Protein AF-A0A2V7PUV4-F1 (afdb_monomer_lite)

Radius of gyration: 13.84 Å; chains: 1; bounding box: 28×26×33 Å

Sequence (69 aa):
MPLSRARLRDRGYNQSERLARALGRRWQRPVVDLLVRTRDTAAQTALTPEARLANVAGAFALRTGDCGL

pLDDT: mean 90.29, std 10.99, range [47.75, 98.44]

Structure (mmCIF, N/CA/C/O backbone):
data_AF-A0A2V7PUV4-F1
#
_entry.id   AF-A0A2V7PUV4-F1
#
loop_
_atom_site.group_PDB
_atom_site.id
_atom_site.type_symbol
_atom_site.label_atom_id
_atom_site.label_alt_id
_atom_site.label_comp_id
_atom_site.label_asym_id
_atom_site.label_entity_id
_atom_site.label_seq_id
_atom_site.pdbx_PDB_ins_code
_atom_site.Cartn_x
_atom_site.Cartn_y
_atom_site.Cartn_z
_atom_site.oc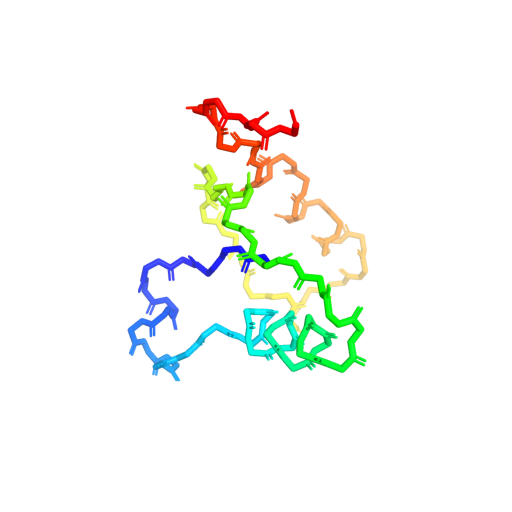cupancy
_atom_site.B_iso_or_equiv
_atom_site.auth_seq_id
_atom_site.auth_comp_id
_atom_site.auth_asym_id
_atom_site.auth_atom_id
_atom_site.pdbx_PDB_model_num
ATOM 1 N N . MET A 1 1 ? -2.651 -1.490 1.788 1.00 85.94 1 MET A N 1
ATOM 2 C CA . MET A 1 1 ? -2.262 -0.720 0.591 1.00 85.94 1 MET A CA 1
ATOM 3 C C . MET A 1 1 ? -3.497 -0.382 -0.225 1.00 85.94 1 MET A C 1
ATOM 5 O O . MET A 1 1 ? -4.260 -1.294 -0.534 1.00 85.94 1 MET A O 1
ATOM 9 N N . PRO A 1 2 ? -3.729 0.892 -0.567 1.00 88.81 2 PRO A N 1
ATOM 10 C CA . PRO A 1 2 ? -4.842 1.279 -1.428 1.00 88.81 2 PRO A CA 1
ATOM 11 C C . PRO A 1 2 ? -4.696 0.709 -2.848 1.00 88.81 2 PRO A C 1
ATOM 13 O O . PRO A 1 2 ? -3.654 0.859 -3.506 1.00 88.81 2 PRO A O 1
ATOM 16 N N . LEU A 1 3 ? -5.748 0.053 -3.338 1.00 89.88 3 LEU A N 1
ATOM 17 C CA . LEU A 1 3 ? -5.869 -0.309 -4.750 1.00 89.88 3 LEU A CA 1
ATOM 18 C C . LEU A 1 3 ? -6.230 0.924 -5.585 1.00 89.88 3 LEU A C 1
ATOM 20 O O . LEU A 1 3 ? -6.838 1.868 -5.084 1.00 89.88 3 LEU A O 1
ATOM 24 N N . SER A 1 4 ? -5.860 0.912 -6.868 1.00 86.19 4 SER A N 1
ATOM 25 C CA . SER A 1 4 ? -6.429 1.873 -7.813 1.00 86.19 4 SER A CA 1
ATOM 26 C C . SER A 1 4 ? -7.919 1.588 -7.996 1.00 86.19 4 SER A C 1
ATOM 28 O O . SER A 1 4 ? -8.363 0.443 -7.861 1.00 86.19 4 SER A O 1
ATOM 30 N N . ARG A 1 5 ? -8.701 2.618 -8.334 1.00 86.94 5 ARG A N 1
ATOM 31 C CA . ARG A 1 5 ? -10.154 2.477 -8.534 1.00 86.94 5 ARG A CA 1
ATOM 32 C C . ARG A 1 5 ? -10.483 1.421 -9.593 1.00 86.94 5 ARG A C 1
ATOM 34 O O . ARG A 1 5 ? -11.391 0.625 -9.392 1.00 86.94 5 ARG A O 1
ATOM 41 N N . ALA A 1 6 ? -9.718 1.383 -10.686 1.00 88.25 6 ALA A N 1
ATOM 42 C CA . ALA A 1 6 ? -9.880 0.384 -11.740 1.00 88.25 6 ALA A CA 1
ATOM 43 C C . ALA A 1 6 ? -9.670 -1.046 -11.219 1.00 88.25 6 ALA A C 1
ATOM 45 O O . ALA A 1 6 ? -10.530 -1.896 -11.416 1.00 88.25 6 ALA A O 1
ATOM 46 N N . ARG A 1 7 ? -8.582 -1.291 -10.475 1.00 88.31 7 ARG A N 1
ATOM 47 C CA . ARG A 1 7 ? -8.298 -2.621 -9.911 1.00 88.31 7 ARG A CA 1
ATOM 48 C C . ARG A 1 7 ? -9.300 -3.044 -8.850 1.00 88.31 7 ARG A C 1
ATOM 50 O O . ARG A 1 7 ? -9.581 -4.230 -8.734 1.00 88.31 7 ARG A O 1
ATOM 57 N N . LEU A 1 8 ? -9.811 -2.102 -8.057 1.00 90.12 8 LEU A N 1
ATOM 58 C CA . LEU A 1 8 ? -10.840 -2.414 -7.071 1.00 90.12 8 LEU A CA 1
ATOM 59 C C . LEU A 1 8 ? -12.139 -2.862 -7.750 1.00 90.12 8 LEU A C 1
ATOM 61 O O . LEU A 1 8 ? -12.742 -3.821 -7.284 1.00 90.12 8 LEU A O 1
ATOM 65 N N . ARG A 1 9 ? -12.535 -2.215 -8.854 1.00 91.69 9 ARG A N 1
ATOM 66 C CA . ARG A 1 9 ? -13.708 -2.627 -9.641 1.00 91.69 9 ARG A CA 1
ATOM 67 C C . ARG A 1 9 ? -13.524 -3.996 -10.287 1.00 91.69 9 ARG A C 1
ATOM 69 O O . ARG A 1 9 ? -14.411 -4.824 -10.173 1.00 91.69 9 ARG A O 1
ATOM 76 N N . ASP A 1 10 ? -12.377 -4.222 -10.920 1.00 91.38 10 ASP A N 1
ATOM 77 C CA . ASP A 1 10 ? -12.061 -5.480 -11.606 1.00 91.38 10 ASP A CA 1
ATOM 78 C C . ASP A 1 10 ? -12.005 -6.667 -10.633 1.00 91.38 10 ASP A C 1
ATOM 80 O O . ASP A 1 10 ? -12.645 -7.696 -10.824 1.00 91.38 10 ASP A O 1
ATOM 84 N N . ARG A 1 11 ? -11.280 -6.498 -9.523 1.00 91.88 11 ARG A N 1
ATOM 85 C CA . ARG A 1 11 ? -11.051 -7.578 -8.562 1.00 91.88 11 ARG A CA 1
ATOM 86 C C . ARG A 1 11 ? -12.164 -7.728 -7.525 1.00 91.88 11 ARG A C 1
ATOM 88 O O . ARG A 1 11 ? -12.242 -8.770 -6.883 1.00 91.88 11 ARG A O 1
ATOM 95 N N . GLY A 1 12 ? -12.958 -6.685 -7.286 1.00 94.25 12 GLY A N 1
ATOM 96 C CA . GLY A 1 12 ? -14.060 -6.658 -6.315 1.00 94.25 12 GLY A CA 1
ATOM 97 C C . GLY A 1 12 ? -13.650 -6.571 -4.837 1.00 94.25 12 GLY A C 1
ATOM 98 O O . GLY A 1 12 ? -14.513 -6.460 -3.971 1.00 94.25 12 GLY A O 1
ATOM 99 N N . TYR A 1 13 ? -12.353 -6.620 -4.505 1.00 92.56 13 TYR A N 1
ATOM 100 C CA . TYR A 1 13 ? -11.871 -6.517 -3.121 1.00 92.56 13 TYR A CA 1
ATOM 101 C C . TYR A 1 13 ? -10.427 -6.013 -3.014 1.00 92.56 13 TYR A C 1
ATOM 103 O O . TYR A 1 13 ? -9.604 -6.204 -3.915 1.00 92.56 13 TYR A O 1
ATOM 111 N N . ASN A 1 14 ? -10.088 -5.445 -1.851 1.00 92.50 14 ASN A N 1
ATOM 112 C CA . ASN A 1 14 ? -8.720 -5.100 -1.467 1.00 92.50 14 ASN A CA 1
ATOM 113 C C . ASN A 1 14 ? -8.103 -6.192 -0.574 1.00 92.50 14 ASN A C 1
ATOM 115 O O . ASN A 1 14 ? -8.534 -6.423 0.555 1.00 92.50 14 ASN A O 1
ATOM 119 N N . GLN A 1 15 ? -7.066 -6.872 -1.074 1.00 92.06 15 GLN A N 1
ATOM 120 C CA . GLN A 1 15 ? -6.410 -7.984 -0.371 1.00 92.06 15 GLN A CA 1
ATOM 121 C C . GLN A 1 15 ? -5.789 -7.518 0.948 1.00 92.06 15 GLN A C 1
ATOM 123 O O . GLN A 1 15 ? -5.955 -8.174 1.974 1.00 92.06 15 GLN A O 1
ATOM 128 N N . SER A 1 16 ? -5.089 -6.378 0.926 1.00 93.62 16 SER A N 1
ATOM 129 C CA . SER A 1 16 ? -4.437 -5.837 2.119 1.00 93.62 16 SER A CA 1
ATOM 130 C C . SER A 1 16 ? -5.453 -5.470 3.193 1.00 93.62 16 SER A C 1
ATOM 132 O O . SER A 1 16 ? -5.191 -5.692 4.368 1.00 93.62 16 SER A O 1
ATOM 134 N N . GLU A 1 17 ? -6.605 -4.927 2.799 1.00 94.38 17 GLU A N 1
ATOM 135 C CA . GLU A 1 17 ? -7.679 -4.595 3.735 1.00 94.38 17 GLU A CA 1
ATOM 136 C C . GLU A 1 17 ? -8.259 -5.856 4.386 1.00 94.38 17 GLU A C 1
ATOM 138 O O . GLU A 1 17 ? -8.416 -5.907 5.603 1.00 94.38 17 GLU A O 1
ATOM 143 N N . ARG A 1 18 ? -8.516 -6.914 3.604 1.00 96.00 18 ARG A N 1
ATOM 144 C CA . ARG A 1 18 ? -9.010 -8.191 4.145 1.00 96.00 18 ARG A CA 1
ATOM 145 C C . ARG A 1 18 ? -8.047 -8.790 5.169 1.00 96.00 18 ARG A C 1
ATOM 147 O O . ARG A 1 18 ? -8.494 -9.227 6.229 1.00 96.00 18 ARG A O 1
ATOM 154 N N . LEU A 1 19 ? -6.747 -8.779 4.865 1.00 96.69 19 LEU A N 1
ATOM 155 C CA . LEU A 1 19 ? -5.706 -9.225 5.793 1.00 96.69 19 LEU A CA 1
ATOM 156 C C . LEU A 1 19 ? -5.678 -8.353 7.052 1.00 96.69 19 LEU A C 1
ATOM 158 O O . LEU A 1 19 ? -5.731 -8.886 8.157 1.00 96.69 19 LEU A O 1
ATOM 162 N N . ALA A 1 20 ? -5.677 -7.025 6.896 1.00 96.62 20 ALA A N 1
ATOM 163 C CA . ALA A 1 20 ? -5.682 -6.094 8.020 1.00 96.62 20 ALA A CA 1
ATOM 164 C C . ALA A 1 20 ? -6.900 -6.306 8.930 1.00 96.62 20 ALA A C 1
ATOM 166 O O . ALA A 1 20 ? -6.738 -6.402 10.140 1.00 96.62 20 ALA A O 1
ATOM 167 N N . ARG A 1 21 ? -8.108 -6.472 8.373 1.00 96.31 21 ARG A N 1
ATOM 168 C CA . ARG A 1 21 ? -9.331 -6.754 9.148 1.00 96.31 21 ARG A CA 1
ATOM 169 C C . ARG A 1 21 ? -9.272 -8.096 9.875 1.00 96.31 21 ARG A C 1
ATOM 171 O O . ARG A 1 21 ? -9.740 -8.186 11.006 1.00 96.31 21 ARG A O 1
ATOM 178 N N . ALA A 1 22 ? -8.713 -9.137 9.257 1.00 98.00 22 ALA A N 1
ATOM 179 C CA . ALA A 1 22 ? -8.545 -10.432 9.915 1.00 98.00 22 ALA A CA 1
ATOM 180 C C . ALA A 1 22 ? -7.575 -10.343 11.105 1.00 98.00 22 ALA A C 1
ATOM 182 O O . ALA A 1 22 ? -7.905 -10.799 12.200 1.00 98.00 22 ALA A O 1
ATOM 183 N N . LEU A 1 23 ? -6.425 -9.695 10.906 1.00 97.94 23 LEU A N 1
ATOM 184 C CA . LEU A 1 23 ? -5.421 -9.485 11.949 1.00 97.94 23 LEU A CA 1
ATOM 185 C C . LEU A 1 23 ? -5.929 -8.554 13.058 1.00 97.94 23 LEU A C 1
ATOM 187 O O . LEU A 1 23 ? -5.790 -8.871 14.234 1.00 97.94 23 LEU A O 1
ATOM 191 N N . GLY A 1 24 ? -6.596 -7.455 12.697 1.00 97.88 24 GLY A N 1
ATOM 192 C CA . GLY A 1 24 ? -7.188 -6.502 13.636 1.00 97.88 24 GLY A CA 1
ATOM 193 C C . GLY A 1 24 ? -8.216 -7.157 14.554 1.00 97.88 24 GLY A C 1
ATOM 194 O O . GLY A 1 24 ? -8.174 -6.947 15.762 1.00 97.88 24 GLY A O 1
ATOM 195 N N . ARG A 1 25 ? -9.066 -8.050 14.024 1.00 98.00 25 ARG A N 1
ATOM 196 C CA . ARG A 1 25 ? -9.963 -8.871 14.857 1.00 98.00 25 ARG A CA 1
ATOM 197 C C . ARG A 1 25 ? -9.192 -9.801 15.794 1.00 98.00 25 ARG A C 1
ATOM 199 O O . ARG A 1 25 ? -9.518 -9.873 16.972 1.00 98.00 25 ARG A O 1
ATOM 206 N N . ARG A 1 26 ? -8.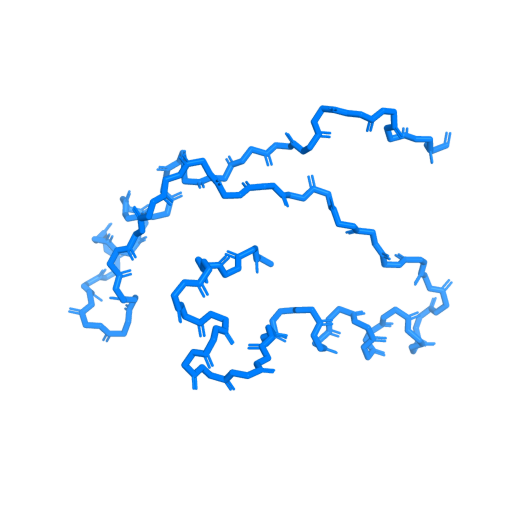169 -10.501 15.290 1.00 98.44 26 ARG A N 1
ATOM 207 C CA . ARG A 1 26 ? -7.384 -11.472 16.076 1.00 98.44 26 ARG A CA 1
ATOM 208 C C . ARG A 1 26 ? -6.581 -10.828 17.210 1.00 98.44 26 ARG A C 1
ATOM 210 O O . ARG A 1 26 ? -6.354 -11.487 18.226 1.00 98.44 26 ARG A O 1
ATOM 217 N N . TRP A 1 27 ? -6.139 -9.588 17.018 1.00 98.25 27 TRP A N 1
ATOM 218 C CA . TRP A 1 27 ? -5.319 -8.828 17.966 1.00 98.25 27 TRP A CA 1
ATOM 219 C C . TRP A 1 27 ? -6.075 -7.717 18.696 1.00 98.25 27 TRP A C 1
ATOM 221 O O . TRP A 1 27 ? -5.458 -6.989 19.468 1.00 98.25 27 TRP A O 1
ATOM 231 N N . GLN A 1 28 ? -7.380 -7.577 18.450 1.00 97.50 28 GLN A N 1
ATOM 232 C CA . GLN A 1 28 ? -8.225 -6.522 19.021 1.00 97.50 28 GLN A CA 1
ATOM 233 C C . GLN A 1 28 ? -7.652 -5.114 18.783 1.00 97.50 28 GLN A C 1
ATOM 235 O O . GLN A 1 28 ? -7.585 -4.282 19.685 1.00 97.50 28 GLN A O 1
ATOM 240 N N . ARG A 1 29 ? -7.209 -4.849 17.549 1.00 97.50 29 ARG A N 1
ATOM 241 C CA . ARG A 1 29 ? -6.676 -3.545 17.134 1.00 97.50 29 ARG A CA 1
ATOM 242 C C . ARG A 1 29 ? -7.571 -2.900 16.075 1.00 97.50 29 ARG A C 1
ATOM 244 O O . ARG A 1 29 ? -8.024 -3.606 15.167 1.00 97.50 29 ARG A O 1
ATOM 251 N N . PRO A 1 30 ? -7.813 -1.578 16.159 1.00 95.62 30 PRO A N 1
ATOM 252 C CA . PRO A 1 30 ? -8.566 -0.866 15.138 1.00 95.62 30 PRO A CA 1
ATOM 253 C C . PRO A 1 30 ? -7.826 -0.917 13.799 1.00 95.62 30 PRO A C 1
ATOM 255 O O . PRO A 1 30 ? -6.598 -0.868 13.738 1.00 95.62 30 PRO A O 1
ATOM 258 N N . VAL A 1 31 ? -8.594 -1.012 12.716 1.00 95.38 31 VAL A N 1
ATOM 259 C CA . VAL A 1 31 ? -8.080 -0.943 11.345 1.00 95.38 31 VAL A CA 1
ATOM 260 C C . VAL A 1 31 ? -8.581 0.353 10.739 1.00 95.38 31 VAL A C 1
ATOM 262 O O . VAL A 1 31 ? -9.789 0.552 10.631 1.00 95.38 31 VAL A O 1
ATOM 265 N N . VAL A 1 32 ? -7.645 1.216 10.354 1.00 93.44 32 VAL A N 1
ATOM 266 C CA . VAL A 1 32 ? -7.922 2.551 9.815 1.00 93.44 32 VAL A CA 1
ATOM 267 C C . VAL A 1 32 ? -7.327 2.710 8.420 1.00 93.44 32 VAL A C 1
ATOM 269 O O . VAL A 1 32 ? -6.270 2.153 8.105 1.00 93.44 32 VAL A O 1
ATOM 272 N N . ASP A 1 33 ? -7.989 3.504 7.580 1.00 91.31 33 ASP A N 1
ATOM 273 C CA . ASP A 1 33 ? -7.548 3.795 6.214 1.00 91.31 33 ASP A CA 1
ATOM 274 C C . ASP A 1 33 ? -6.506 4.919 6.184 1.00 91.31 33 ASP A C 1
ATOM 276 O O . ASP A 1 33 ? -6.759 6.029 5.713 1.00 91.31 33 ASP A O 1
ATOM 280 N N . LEU A 1 34 ? -5.305 4.608 6.672 1.00 93.06 34 LEU A N 1
ATOM 281 C CA . LEU A 1 34 ? -4.225 5.580 6.867 1.00 93.06 34 LEU A CA 1
ATOM 282 C C . LEU A 1 34 ? -3.553 6.050 5.570 1.00 93.06 34 LE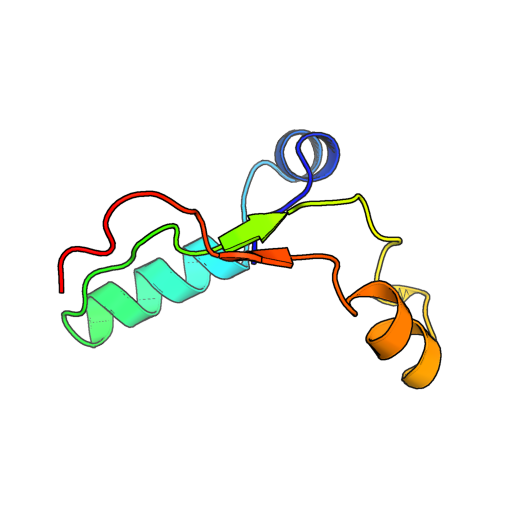U A C 1
ATOM 284 O O . LEU A 1 34 ? -2.985 7.136 5.518 1.00 93.06 34 LEU A O 1
ATOM 288 N N . LEU A 1 35 ? -3.572 5.227 4.523 1.00 93.56 35 LEU A N 1
ATOM 289 C CA . LEU A 1 35 ? -2.852 5.504 3.283 1.00 93.56 35 LEU A CA 1
ATOM 290 C C . LEU A 1 35 ? -3.810 5.899 2.165 1.00 93.56 35 LEU A C 1
ATOM 292 O O . LEU A 1 35 ? -4.881 5.312 2.001 1.00 93.56 35 LEU A O 1
ATOM 296 N N . VAL A 1 36 ? -3.360 6.825 1.326 1.00 93.06 36 VAL A N 1
ATOM 297 C CA . VAL A 1 36 ? -3.956 7.134 0.026 1.00 93.06 36 VAL A CA 1
ATOM 298 C C . VAL A 1 36 ? -2.961 6.813 -1.081 1.00 93.06 36 VAL A C 1
ATOM 300 O O . VAL A 1 36 ? -1.748 6.896 -0.896 1.00 93.06 36 VAL A O 1
ATOM 303 N N . ARG A 1 37 ? -3.473 6.409 -2.242 1.00 92.69 37 ARG A N 1
ATOM 304 C CA . ARG A 1 37 ? -2.668 6.251 -3.455 1.00 92.69 37 ARG A CA 1
ATOM 305 C C . ARG A 1 37 ? -2.644 7.586 -4.189 1.00 92.69 37 ARG A C 1
ATOM 307 O O . ARG A 1 37 ? -3.705 8.096 -4.531 1.00 92.69 37 ARG A O 1
ATOM 314 N N . THR A 1 38 ? -1.451 8.112 -4.438 1.00 92.62 38 THR A N 1
ATOM 315 C CA . THR A 1 38 ? -1.241 9.405 -5.109 1.00 92.62 38 THR A CA 1
ATOM 316 C C . THR A 1 38 ? -1.089 9.258 -6.620 1.00 92.62 38 THR A C 1
ATOM 318 O O . THR A 1 38 ? -1.419 10.177 -7.361 1.00 92.62 38 THR A O 1
ATOM 321 N N . ARG A 1 39 ? -0.634 8.089 -7.090 1.00 91.81 39 ARG A N 1
ATOM 322 C CA . ARG A 1 39 ? -0.517 7.759 -8.517 1.00 91.81 39 ARG A CA 1
ATOM 323 C C . ARG A 1 39 ? -0.760 6.280 -8.802 1.00 91.81 39 ARG A C 1
ATOM 325 O O . ARG A 1 39 ? -0.572 5.406 -7.945 1.00 91.81 39 ARG A O 1
ATOM 332 N N . ASP A 1 40 ? -1.145 5.987 -10.036 1.00 90.56 40 ASP A N 1
ATOM 333 C CA . ASP A 1 40 ? -1.227 4.613 -10.514 1.00 90.56 40 ASP A CA 1
ATOM 334 C C . ASP A 1 40 ? 0.167 4.007 -10.722 1.00 90.56 40 ASP A C 1
ATOM 336 O O . ASP A 1 40 ? 1.159 4.691 -10.976 1.00 90.56 40 ASP A O 1
ATOM 340 N N . THR A 1 41 ? 0.245 2.691 -10.532 1.00 91.56 41 THR A N 1
ATOM 341 C CA . THR A 1 41 ? 1.487 1.914 -10.612 1.00 91.56 41 THR A CA 1
ATOM 342 C C . THR A 1 41 ? 1.244 0.673 -11.452 1.00 91.56 41 THR A C 1
ATOM 344 O O . THR A 1 41 ? 0.158 0.086 -11.373 1.00 91.56 41 THR A O 1
ATOM 347 N N . ALA A 1 42 ? 2.240 0.220 -12.213 1.00 90.38 42 ALA A N 1
ATOM 348 C CA . ALA A 1 42 ? 2.139 -1.002 -13.010 1.00 90.38 42 ALA A CA 1
ATOM 349 C C . ALA A 1 42 ? 1.899 -2.239 -12.121 1.00 90.38 42 ALA A C 1
ATOM 351 O O . ALA A 1 42 ? 2.125 -2.202 -10.903 1.00 90.38 42 ALA A O 1
ATOM 352 N N . ALA A 1 43 ? 1.395 -3.327 -12.710 1.00 89.31 43 ALA A N 1
ATOM 353 C CA . ALA A 1 43 ? 1.214 -4.583 -11.988 1.00 89.31 43 ALA A CA 1
ATOM 354 C C . ALA A 1 43 ? 2.578 -5.118 -11.530 1.00 89.31 43 ALA A C 1
ATOM 356 O O . ALA A 1 43 ? 3.516 -5.215 -12.309 1.00 89.31 43 ALA A O 1
ATOM 357 N N . GLN A 1 44 ? 2.683 -5.453 -10.246 1.00 90.31 44 GLN A N 1
ATOM 358 C CA . GLN A 1 44 ? 3.947 -5.830 -9.607 1.00 90.31 44 GLN A CA 1
ATOM 359 C C . GLN A 1 44 ? 4.460 -7.216 -10.024 1.00 90.31 44 GLN A C 1
ATOM 361 O O . GLN A 1 44 ? 5.646 -7.486 -9.895 1.00 90.31 44 GLN A O 1
ATOM 366 N N . THR A 1 45 ? 3.578 -8.096 -10.501 1.00 88.94 45 THR A N 1
ATOM 367 C CA . THR A 1 45 ? 3.890 -9.493 -10.840 1.00 88.94 45 THR A CA 1
ATOM 368 C C . THR A 1 45 ? 4.766 -9.645 -12.080 1.00 88.94 45 THR A C 1
ATOM 370 O O . THR A 1 45 ? 5.430 -10.662 -12.209 1.00 88.94 45 THR A O 1
ATOM 373 N N . ALA A 1 46 ? 4.780 -8.647 -12.967 1.00 91.38 46 ALA A N 1
ATOM 374 C CA . ALA A 1 46 ? 5.561 -8.658 -14.204 1.00 91.38 46 ALA A CA 1
ATOM 375 C C . ALA A 1 46 ? 6.897 -7.894 -14.094 1.00 91.38 46 ALA A C 1
ATOM 377 O O . ALA A 1 46 ? 7.595 -7.736 -15.089 1.00 91.38 46 ALA A O 1
ATOM 378 N N . LEU A 1 47 ? 7.233 -7.365 -12.913 1.00 94.12 47 LEU A N 1
ATOM 379 C CA . LEU A 1 47 ? 8.389 -6.489 -12.707 1.00 94.12 47 LEU A CA 1
ATOM 380 C C . LEU A 1 47 ? 9.542 -7.225 -12.016 1.00 94.12 47 LEU A C 1
ATOM 382 O O . LEU A 1 47 ? 9.313 -8.027 -11.106 1.00 94.12 47 LEU A O 1
ATOM 386 N N . THR A 1 48 ? 10.779 -6.878 -12.384 1.00 97.12 48 THR A N 1
ATOM 387 C CA . THR A 1 48 ? 11.985 -7.285 -11.642 1.00 97.12 48 THR A CA 1
ATOM 388 C C . THR A 1 48 ? 11.983 -6.685 -10.230 1.00 97.12 48 THR A C 1
ATOM 390 O O . THR A 1 48 ? 11.294 -5.687 -9.995 1.00 97.12 48 THR A O 1
ATOM 393 N N . PRO A 1 49 ? 12.738 -7.240 -9.268 1.00 95.56 49 PRO A N 1
ATOM 394 C CA . PRO A 1 49 ? 12.793 -6.713 -7.903 1.00 95.56 49 PRO A CA 1
ATOM 395 C C . PRO A 1 49 ? 13.092 -5.206 -7.818 1.00 95.56 49 PRO A C 1
ATOM 397 O O . PRO A 1 49 ? 12.404 -4.478 -7.102 1.00 95.56 49 PRO A O 1
ATOM 400 N N . GLU A 1 50 ? 14.042 -4.708 -8.606 1.00 96.62 50 GLU A N 1
ATOM 401 C CA . GLU A 1 50 ? 14.438 -3.295 -8.639 1.00 96.62 50 GLU A CA 1
ATOM 402 C C . GLU A 1 50 ? 13.302 -2.431 -9.198 1.00 96.62 50 GLU A C 1
ATOM 404 O O . GLU A 1 50 ? 12.926 -1.406 -8.622 1.00 96.62 50 GLU A O 1
ATOM 409 N N . ALA A 1 51 ? 12.676 -2.892 -10.285 1.00 96.56 51 ALA A N 1
ATOM 410 C CA . ALA A 1 51 ? 11.535 -2.219 -10.890 1.00 96.56 51 ALA A CA 1
ATOM 411 C C . ALA A 1 51 ? 10.320 -2.206 -9.952 1.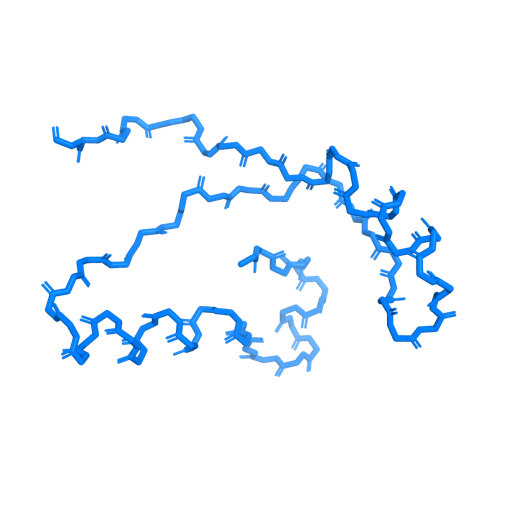00 96.56 51 ALA A C 1
ATOM 413 O O . ALA A 1 51 ? 9.561 -1.237 -9.931 1.00 96.56 51 ALA A O 1
ATOM 414 N N . ARG A 1 52 ? 10.131 -3.245 -9.130 1.00 95.75 52 ARG A N 1
ATOM 415 C CA . ARG A 1 52 ? 9.065 -3.302 -8.120 1.00 95.75 52 ARG A CA 1
ATOM 416 C C . ARG A 1 52 ? 9.224 -2.213 -7.067 1.00 95.75 52 ARG A C 1
ATOM 418 O O . ARG A 1 52 ? 8.222 -1.564 -6.746 1.00 95.75 52 ARG A O 1
ATOM 425 N N . LEU A 1 53 ? 10.450 -2.002 -6.582 1.00 94.62 53 LEU A N 1
ATOM 426 C CA . LEU A 1 53 ? 10.785 -0.948 -5.621 1.00 94.62 53 LEU A CA 1
ATOM 427 C C . LEU A 1 53 ? 10.535 0.439 -6.219 1.00 94.62 53 LEU A C 1
ATOM 429 O O . LEU A 1 53 ? 9.776 1.224 -5.649 1.00 94.62 53 LEU A O 1
ATOM 433 N N . ALA A 1 54 ? 11.073 0.708 -7.412 1.00 95.12 54 ALA A N 1
ATOM 434 C CA . ALA A 1 54 ? 10.848 1.973 -8.113 1.00 95.12 54 ALA A CA 1
ATOM 435 C C . ALA A 1 54 ? 9.354 2.222 -8.394 1.00 95.12 54 ALA A C 1
ATOM 437 O O . ALA A 1 54 ? 8.840 3.329 -8.229 1.00 95.12 54 ALA A O 1
ATOM 438 N N . ASN A 1 55 ? 8.612 1.172 -8.756 1.00 94.94 55 ASN A N 1
ATOM 439 C CA . ASN A 1 55 ? 7.192 1.271 -9.067 1.00 94.94 55 ASN A CA 1
ATOM 440 C C . ASN A 1 55 ? 6.347 1.685 -7.848 1.00 94.94 55 ASN A C 1
ATOM 442 O O . ASN A 1 55 ? 5.379 2.419 -8.032 1.00 94.94 55 ASN A O 1
ATOM 446 N N . VAL A 1 56 ? 6.694 1.274 -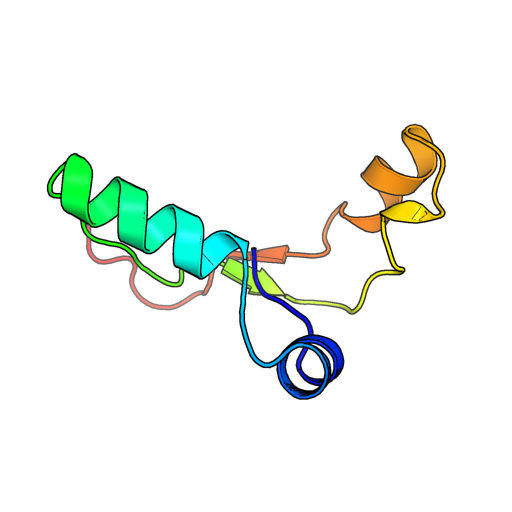6.619 1.00 93.88 56 VAL A N 1
ATOM 447 C CA . VAL A 1 56 ? 5.973 1.710 -5.399 1.00 93.88 56 VAL A CA 1
ATOM 448 C C . VAL A 1 56 ? 6.511 2.995 -4.774 1.00 93.88 56 VAL A C 1
ATOM 450 O O . VAL A 1 56 ? 5.786 3.622 -3.999 1.00 93.88 56 VAL A O 1
ATOM 453 N N . ALA A 1 57 ? 7.744 3.396 -5.089 1.00 95.00 57 ALA A N 1
ATOM 454 C CA . ALA A 1 57 ? 8.367 4.579 -4.507 1.00 95.00 57 ALA A CA 1
ATOM 455 C C . ALA A 1 57 ? 7.500 5.831 -4.740 1.00 95.00 57 ALA A C 1
ATOM 457 O O . ALA A 1 57 ? 7.098 6.136 -5.869 1.00 95.00 57 ALA A O 1
ATOM 458 N N . GLY A 1 58 ? 7.142 6.519 -3.651 1.00 93.62 58 GLY A N 1
ATOM 459 C CA . GLY A 1 58 ? 6.296 7.719 -3.679 1.00 93.62 58 GLY A CA 1
ATOM 460 C C . GLY A 1 58 ? 4.860 7.509 -4.187 1.00 93.62 58 GLY A C 1
ATOM 461 O O . GLY A 1 58 ? 4.158 8.484 -4.438 1.00 93.62 58 GLY A O 1
ATOM 462 N N . ALA A 1 59 ? 4.398 6.265 -4.370 1.00 94.88 59 ALA A N 1
ATOM 463 C CA . ALA A 1 59 ? 3.056 5.987 -4.894 1.00 94.88 59 ALA A CA 1
ATOM 464 C C . ALA A 1 59 ? 1.934 6.122 -3.847 1.00 94.88 59 ALA A C 1
ATOM 466 O O . ALA A 1 59 ? 0.747 6.054 -4.187 1.00 94.88 59 ALA A O 1
ATOM 467 N N . PHE A 1 60 ? 2.309 6.279 -2.577 1.00 94.50 60 PHE A N 1
ATOM 468 C CA . PHE A 1 60 ? 1.397 6.372 -1.449 1.00 94.50 60 PHE A CA 1
ATOM 469 C C . PHE A 1 60 ? 1.781 7.538 -0.549 1.00 94.50 60 PHE A C 1
ATOM 471 O O . PHE A 1 60 ? 2.962 7.836 -0.383 1.00 94.50 60 PHE A O 1
ATOM 478 N N . ALA A 1 61 ? 0.773 8.147 0.061 1.00 94.38 61 ALA A N 1
ATOM 479 C CA . ALA A 1 61 ? 0.930 9.175 1.076 1.00 94.38 61 ALA A CA 1
ATOM 480 C C . ALA A 1 61 ? 0.039 8.854 2.278 1.00 94.38 61 ALA A C 1
ATOM 482 O O . ALA A 1 61 ? -0.905 8.061 2.172 1.00 94.38 61 ALA A O 1
ATOM 483 N N . LEU A 1 62 ? 0.334 9.481 3.415 1.00 93.88 62 LEU A N 1
ATOM 484 C CA . LEU A 1 62 ? -0.594 9.506 4.537 1.00 93.88 62 LEU A CA 1
ATOM 485 C C . LEU A 1 62 ? -1.859 10.255 4.123 1.00 93.88 62 LEU A C 1
ATOM 487 O O . LEU A 1 62 ? -1.807 11.258 3.411 1.00 93.88 62 LEU A O 1
ATOM 491 N N . ARG A 1 63 ? -3.003 9.764 4.584 1.00 90.88 63 ARG A N 1
ATOM 492 C CA . ARG A 1 63 ? -4.240 10.524 4.549 1.00 90.88 63 ARG A CA 1
ATOM 493 C C . ARG A 1 63 ? -4.088 11.678 5.535 1.00 90.88 63 ARG A C 1
ATOM 495 O O . ARG A 1 63 ? -4.076 11.458 6.740 1.00 90.88 63 ARG A O 1
ATOM 502 N N . THR A 1 64 ? -3.948 12.895 5.028 1.00 78.88 64 THR A N 1
ATOM 503 C CA . THR A 1 64 ? -3.999 14.108 5.844 1.00 78.88 64 THR A CA 1
ATOM 504 C C . THR A 1 64 ? -5.445 14.348 6.264 1.00 78.88 64 THR A C 1
ATOM 506 O O . THR A 1 64 ? -6.287 14.767 5.475 1.00 78.88 64 THR A O 1
ATOM 509 N N . GLY A 1 65 ? -5.733 13.980 7.504 1.00 62.88 65 GLY A N 1
ATOM 510 C CA . GLY A 1 65 ? -7.005 14.132 8.196 1.00 62.88 65 GLY A CA 1
ATOM 511 C C . GLY A 1 65 ? -6.831 13.452 9.543 1.00 62.88 65 GLY A C 1
ATOM 512 O O . GLY A 1 65 ? -6.459 12.280 9.557 1.00 62.88 65 GLY A O 1
ATOM 513 N N . ASP A 1 66 ? -6.969 14.229 10.617 1.00 55.25 66 ASP A N 1
ATOM 514 C CA . ASP A 1 66 ? -6.680 13.903 12.017 1.00 55.25 66 ASP A CA 1
ATOM 515 C C . ASP A 1 66 ? -6.566 12.400 12.289 1.00 55.25 66 ASP A C 1
ATOM 517 O O . ASP A 1 66 ? -7.552 11.688 12.489 1.00 55.25 66 ASP A O 1
ATOM 521 N N . CYS A 1 67 ? -5.325 11.903 12.291 1.00 49.94 67 CYS A N 1
ATOM 522 C CA . CYS A 1 67 ? -5.024 10.647 12.959 1.00 49.94 67 CYS A CA 1
ATOM 523 C C . CYS A 1 67 ? -5.182 10.908 14.453 1.00 49.94 67 CYS A C 1
ATOM 525 O O . CYS A 1 67 ? -4.210 11.222 15.131 1.00 49.94 67 CYS A O 1
ATOM 527 N N . GLY A 1 68 ? -6.423 10.835 14.932 1.00 50.72 68 GLY A N 1
ATOM 528 C CA . G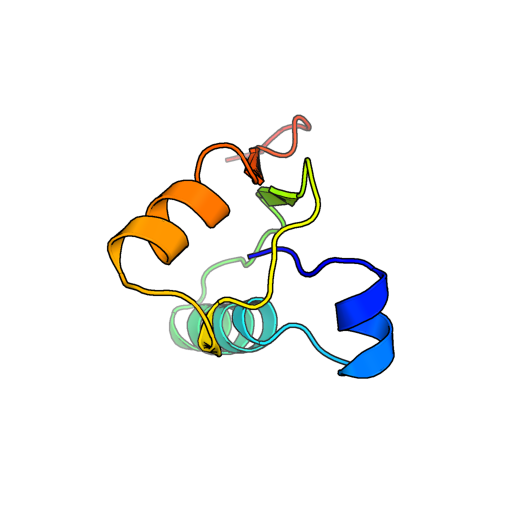LY A 1 68 ? -6.731 10.739 16.349 1.00 50.72 68 GLY A CA 1
ATOM 529 C C . GLY A 1 68 ? -6.149 9.434 16.878 1.00 50.72 68 GLY A C 1
ATOM 530 O O . GLY A 1 68 ? -6.789 8.385 16.786 1.00 50.72 68 GLY A O 1
ATOM 531 N N . LEU A 1 69 ? -4.900 9.505 17.334 1.00 47.75 69 LEU A N 1
ATOM 532 C CA . LEU A 1 69 ? -4.365 8.615 18.355 1.00 47.75 69 LEU A CA 1
ATOM 533 C C . LEU A 1 69 ? -4.766 9.156 19.725 1.00 47.75 69 LEU A C 1
ATOM 535 O O . LEU A 1 69 ? -4.717 10.395 19.892 1.00 47.75 69 LEU A O 1
#

Secondary structure (DSSP, 8-state):
-PPPHHHHHHHSS-HHHHHHHHHHHHHT------EEE-S----GGGS-HHHHHHHHTT-EEE--S----

Foldseek 3Di:
DDDDPVCCVVVVDDPVQVVQVVVCVVVVHDDDPFKDFPDDFDDLVPDDPVNNCVRCVVRMDTDPDDPPD